Protein AF-A0A2R4WLX4-F1 (afdb_monomer_lite)

Foldseek 3Di:
DDDDDPPPPPPPDPVVLVLLVVLLVLLVVLLVVLPDAADDPRDHDDAPRCLVVLVVSLVSLVVSLVSLVCLVPPVCVPRPCSVVSVVSSVSSVVSSVVSVVVNVVSVVVVVVVVVD

Secondary structure (DSSP, 8-state):
-PPPPPP-----SHHHHHHHHHHHHHHHHHHHHHHS--EETTEE--HHHHHHHHHHHHHHHHHHHHHGGGGGSGGGTT-TTHHHHHHHHHHHHHHHHHHHHHHHHHHHHHHHHHT-

pLDDT: mean 79.03, std 17.11, range [42.31, 98.12]

Radius of gyration: 21.25 Å; chains: 1; bounding box: 59×35×66 Å

Organism: NCBI:txid2051553

Structure (mmCIF, N/CA/C/O backbone):
data_AF-A0A2R4WLX4-F1
#
_entry.id   AF-A0A2R4WLX4-F1
#
loop_
_atom_site.group_PDB
_atom_site.id
_atom_site.type_symbol
_atom_site.label_atom_id
_atom_site.label_alt_id
_atom_site.label_comp_id
_atom_site.label_asym_id
_atom_site.label_entity_id
_atom_site.label_seq_id
_atom_site.pdbx_PDB_ins_code
_atom_site.Cartn_x
_atom_site.Cartn_y
_atom_site.Cartn_z
_atom_site.occupancy
_atom_site.B_iso_or_equiv
_atom_site.auth_seq_id
_atom_site.auth_comp_id
_atom_site.auth_asym_id
_atom_site.auth_atom_id
_atom_site.pdbx_PDB_model_num
ATOM 1 N N . MET A 1 1 ? 30.126 27.664 -44.126 1.00 50.66 1 MET A N 1
ATOM 2 C CA . MET A 1 1 ? 30.089 26.314 -43.521 1.00 50.66 1 MET A CA 1
ATOM 3 C C . MET A 1 1 ? 29.337 26.415 -42.204 1.00 50.66 1 MET A C 1
ATOM 5 O O . MET A 1 1 ? 29.802 27.117 -41.316 1.00 50.66 1 MET A O 1
ATOM 9 N N . ALA A 1 2 ? 28.137 25.837 -42.115 1.00 47.59 2 ALA A N 1
ATOM 10 C CA . ALA A 1 2 ? 27.326 25.883 -40.900 1.00 47.59 2 ALA A CA 1
ATOM 11 C C . ALA A 1 2 ? 27.866 24.875 -39.875 1.00 47.59 2 ALA A C 1
ATOM 13 O O . ALA A 1 2 ? 28.095 23.712 -40.205 1.00 47.59 2 ALA A O 1
ATOM 14 N N . LYS A 1 3 ? 28.091 25.337 -38.642 1.00 42.31 3 LYS A N 1
ATOM 15 C CA . LYS A 1 3 ? 28.440 24.498 -37.490 1.00 42.31 3 LYS A CA 1
ATOM 16 C C . LYS A 1 3 ? 27.286 23.511 -37.260 1.00 42.31 3 LYS A C 1
ATOM 18 O O . LYS A 1 3 ? 26.159 23.985 -37.108 1.00 42.31 3 LYS A O 1
ATOM 23 N N . PRO A 1 4 ? 27.507 22.184 -37.242 1.00 49.03 4 PRO A N 1
ATOM 24 C CA . PRO A 1 4 ? 26.426 21.269 -36.913 1.00 49.03 4 PRO A CA 1
ATOM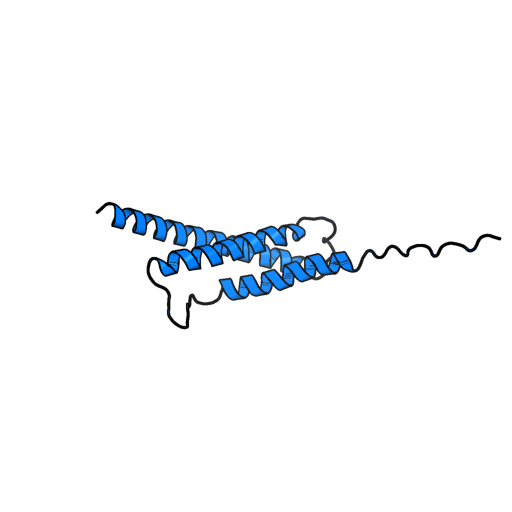 25 C C . PRO A 1 4 ? 25.972 21.567 -35.483 1.00 49.03 4 PRO A C 1
ATOM 27 O O . PRO A 1 4 ? 26.793 21.667 -34.565 1.00 49.03 4 PRO A O 1
ATOM 30 N N . ALA A 1 5 ? 24.665 21.769 -35.309 1.00 53.03 5 ALA A N 1
ATOM 31 C CA . ALA A 1 5 ? 24.063 21.799 -33.987 1.00 53.03 5 ALA A CA 1
ATOM 32 C C . ALA A 1 5 ? 24.426 20.481 -33.287 1.00 53.03 5 ALA A C 1
ATOM 34 O O . ALA A 1 5 ? 24.350 19.429 -33.934 1.00 53.03 5 ALA A O 1
ATOM 35 N N . PRO A 1 6 ? 24.853 20.503 -32.011 1.00 47.94 6 PRO A N 1
ATOM 36 C CA . PRO A 1 6 ? 25.039 19.263 -31.285 1.00 47.94 6 PRO A CA 1
ATOM 37 C C . PRO A 1 6 ? 23.696 18.542 -31.316 1.00 47.94 6 PRO A C 1
ATOM 39 O O . PRO A 1 6 ? 22.684 19.101 -30.889 1.00 47.94 6 PRO A O 1
ATOM 42 N N . ALA A 1 7 ? 23.685 17.337 -31.889 1.00 51.62 7 ALA A N 1
ATOM 43 C CA . ALA A 1 7 ? 22.561 16.435 -31.752 1.00 51.62 7 ALA A CA 1
ATOM 44 C C . ALA A 1 7 ? 22.237 16.408 -30.261 1.00 51.62 7 ALA A C 1
ATOM 46 O O . ALA A 1 7 ? 23.101 16.053 -29.456 1.00 51.62 7 ALA A O 1
ATOM 47 N N . ALA A 1 8 ? 21.042 16.876 -29.897 1.00 51.38 8 ALA A N 1
ATOM 48 C CA . ALA A 1 8 ? 20.504 16.653 -28.575 1.00 51.38 8 ALA A CA 1
ATOM 49 C C . ALA A 1 8 ? 20.491 15.135 -28.41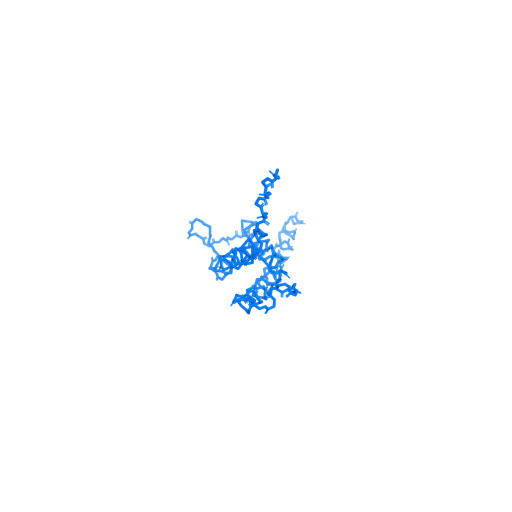8 1.00 51.38 8 ALA A C 1
ATOM 51 O O . ALA A 1 8 ? 19.623 14.456 -28.966 1.00 51.38 8 ALA A O 1
ATOM 52 N N . ALA A 1 9 ? 21.539 14.603 -27.789 1.00 47.62 9 ALA A N 1
ATOM 53 C CA . ALA A 1 9 ? 21.598 13.222 -27.380 1.00 47.62 9 ALA A CA 1
ATOM 54 C C . ALA A 1 9 ? 20.305 13.017 -26.606 1.00 47.62 9 ALA A C 1
ATOM 56 O O . ALA A 1 9 ? 20.074 13.718 -25.621 1.00 47.62 9 ALA A O 1
ATOM 57 N N . ALA A 1 10 ? 19.417 12.185 -27.146 1.00 52.12 10 ALA A N 1
ATOM 58 C CA . ALA A 1 10 ? 18.148 11.884 -26.523 1.00 52.12 10 ALA A CA 1
ATOM 59 C C . ALA A 1 10 ? 18.454 11.467 -25.082 1.00 52.12 10 ALA A C 1
ATOM 61 O O . ALA A 1 10 ? 19.017 10.399 -24.842 1.00 52.12 10 ALA A O 1
ATOM 62 N N . ASP A 1 11 ? 18.153 12.358 -24.139 1.00 48.06 11 ASP A N 1
ATOM 63 C CA . ASP A 1 11 ? 18.486 12.261 -22.716 1.00 48.06 11 ASP A CA 1
ATOM 64 C C . ASP A 1 11 ? 17.537 11.267 -22.017 1.00 48.06 11 ASP A C 1
ATOM 66 O O . ASP A 1 11 ? 16.940 11.532 -20.976 1.00 48.06 11 ASP A O 1
ATOM 70 N N . TRP A 1 12 ? 17.293 10.132 -22.680 1.00 55.25 12 TRP A N 1
ATOM 71 C CA . TRP A 1 12 ? 16.122 9.290 -22.478 1.00 55.25 12 TRP A CA 1
ATOM 72 C C . TRP A 1 12 ? 16.439 7.788 -22.409 1.00 55.25 12 TRP A C 1
ATOM 74 O O . TRP A 1 12 ? 15.959 6.993 -23.209 1.00 55.25 12 TRP A O 1
ATOM 84 N N . PRO A 1 13 ? 17.199 7.340 -21.402 1.00 56.56 13 PRO A N 1
ATOM 85 C CA . PRO A 1 13 ? 16.715 6.160 -20.672 1.00 56.56 13 PRO A CA 1
ATOM 86 C C . PRO A 1 13 ? 16.839 6.272 -19.147 1.00 56.56 13 PRO A C 1
ATOM 88 O O . PRO A 1 13 ? 16.282 5.443 -18.438 1.00 56.56 13 PRO A O 1
ATOM 91 N N . ARG A 1 14 ? 17.535 7.289 -18.619 1.00 51.84 14 ARG A N 1
ATOM 92 C CA . ARG A 1 14 ? 17.805 7.401 -17.172 1.00 51.84 14 ARG A CA 1
ATOM 93 C C . ARG A 1 14 ? 16.555 7.760 -16.364 1.00 51.84 14 ARG A C 1
ATOM 95 O O . ARG A 1 14 ? 16.178 6.996 -15.488 1.00 51.84 14 ARG A O 1
ATOM 102 N N . ARG A 1 15 ? 15.830 8.817 -16.762 1.00 54.12 15 ARG A N 1
ATOM 103 C CA . ARG A 1 15 ? 14.622 9.292 -16.051 1.00 54.12 15 ARG A CA 1
ATOM 104 C C . ARG A 1 15 ? 13.526 8.232 -15.865 1.00 54.12 15 ARG A C 1
ATOM 106 O O . ARG A 1 15 ? 12.792 8.282 -14.891 1.00 54.12 15 ARG A O 1
ATOM 113 N N . LEU A 1 16 ? 13.394 7.280 -16.791 1.00 53.03 16 LEU A N 1
ATOM 114 C CA . LEU A 1 16 ? 12.347 6.250 -16.731 1.00 53.03 16 LEU A CA 1
ATOM 115 C C . LEU A 1 16 ? 12.676 5.097 -15.777 1.00 53.03 16 LEU A C 1
ATOM 117 O O . LEU A 1 16 ? 11.760 4.545 -15.172 1.00 53.03 16 LEU A O 1
ATOM 121 N N . VAL A 1 17 ? 13.954 4.730 -15.652 1.00 57.72 17 VAL A N 1
ATOM 122 C CA . VAL A 1 17 ? 14.411 3.786 -14.618 1.00 57.72 17 VAL A CA 1
ATOM 123 C C . VAL A 1 17 ? 14.163 4.392 -13.237 1.00 57.72 17 VAL A C 1
ATOM 125 O O . VAL A 1 17 ? 13.703 3.699 -12.329 1.00 57.72 17 VAL A O 1
ATOM 128 N N . ASP A 1 18 ? 14.376 5.702 -13.116 1.00 73.25 18 ASP A N 1
ATOM 129 C CA . ASP A 1 18 ? 14.196 6.429 -11.864 1.00 73.25 18 ASP A CA 1
ATOM 130 C C . ASP A 1 18 ? 12.729 6.410 -11.400 1.00 73.25 18 ASP A C 1
ATOM 132 O O . ASP A 1 18 ? 12.472 6.035 -10.262 1.00 73.25 18 ASP A O 1
ATOM 136 N N . ASP A 1 19 ? 11.748 6.675 -12.272 1.00 81.31 19 ASP A N 1
ATOM 137 C CA . ASP A 1 19 ? 10.325 6.732 -11.878 1.00 81.31 19 ASP A CA 1
ATOM 138 C C . ASP A 1 19 ? 9.800 5.426 -11.250 1.00 81.31 19 ASP A C 1
ATOM 140 O O . ASP A 1 19 ? 9.060 5.438 -10.256 1.00 81.31 19 ASP A O 1
ATOM 144 N N . PHE A 1 20 ? 10.148 4.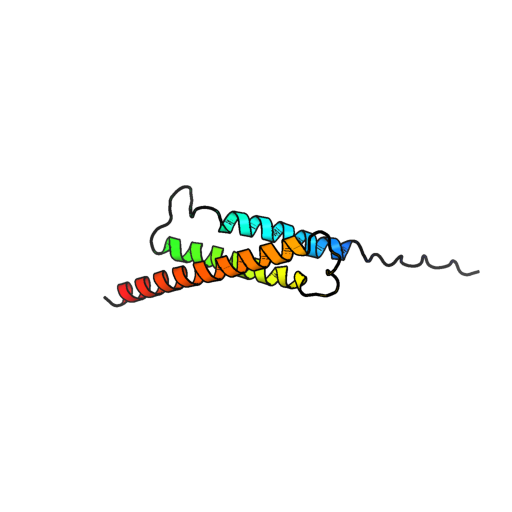276 -11.840 1.00 89.88 20 PHE A N 1
ATOM 145 C CA . PHE A 1 20 ? 9.699 2.982 -11.323 1.00 89.88 20 PHE A CA 1
ATOM 146 C C . PHE A 1 20 ? 10.508 2.555 -10.098 1.00 89.88 20 PHE A C 1
ATOM 148 O O . PHE A 1 20 ? 9.926 2.057 -9.133 1.00 89.88 20 PHE A O 1
ATOM 155 N N . ALA A 1 21 ? 11.817 2.821 -10.076 1.00 91.19 21 ALA A N 1
ATOM 156 C CA . ALA A 1 21 ? 12.629 2.609 -8.884 1.00 91.19 21 ALA A CA 1
ATOM 157 C C . ALA A 1 21 ? 12.137 3.458 -7.699 1.00 91.19 21 ALA A C 1
ATOM 159 O O . ALA A 1 21 ? 11.980 2.937 -6.595 1.00 91.19 21 ALA A O 1
ATOM 160 N N . GLU A 1 22 ? 11.803 4.729 -7.918 1.00 91.56 22 GLU A N 1
ATOM 161 C CA . GLU A 1 22 ? 11.205 5.614 -6.916 1.00 91.56 22 GLU A CA 1
ATOM 162 C C . GLU A 1 22 ? 9.868 5.072 -6.404 1.00 91.56 22 GLU A C 1
ATOM 164 O O . GLU A 1 22 ? 9.622 5.062 -5.194 1.00 91.56 22 GLU A O 1
ATOM 169 N N . ALA A 1 23 ? 9.012 4.574 -7.304 1.00 93.19 23 ALA A N 1
ATOM 170 C CA . ALA A 1 23 ? 7.748 3.950 -6.925 1.00 93.19 23 ALA A CA 1
ATOM 171 C C . ALA A 1 23 ? 7.965 2.705 -6.047 1.00 93.19 23 ALA A C 1
ATOM 173 O O . ALA A 1 23 ? 7.300 2.564 -5.020 1.00 93.19 23 ALA A O 1
ATOM 174 N N . VAL A 1 24 ? 8.926 1.842 -6.396 1.00 95.69 24 VAL A N 1
ATOM 175 C CA . VAL A 1 24 ? 9.292 0.660 -5.598 1.00 95.69 24 VAL A CA 1
ATOM 176 C C . VAL A 1 24 ? 9.852 1.067 -4.231 1.00 95.69 24 VAL A C 1
ATOM 178 O O . VAL A 1 24 ? 9.439 0.517 -3.211 1.00 95.69 24 VAL A O 1
ATOM 181 N N . ILE A 1 25 ? 10.734 2.069 -4.162 1.00 94.88 25 ILE A N 1
ATOM 182 C CA . ILE A 1 25 ? 11.298 2.569 -2.896 1.00 94.88 25 ILE A CA 1
ATOM 183 C C . ILE A 1 25 ? 10.201 3.125 -1.981 1.00 94.88 25 ILE A C 1
ATOM 185 O O . ILE A 1 25 ? 10.185 2.825 -0.783 1.00 94.88 25 ILE A O 1
ATOM 189 N N . ALA A 1 26 ? 9.269 3.906 -2.528 1.00 93.69 26 ALA A N 1
ATOM 190 C CA . ALA A 1 26 ? 8.128 4.415 -1.774 1.00 93.69 26 ALA A CA 1
ATOM 191 C C . ALA A 1 26 ? 7.225 3.271 -1.284 1.00 93.69 26 ALA A C 1
ATOM 193 O O . ALA A 1 26 ? 6.844 3.241 -0.112 1.00 93.69 26 ALA A O 1
ATOM 194 N N . ALA A 1 27 ? 6.944 2.289 -2.143 1.00 95.81 27 ALA A N 1
ATOM 195 C CA . ALA A 1 27 ? 6.127 1.133 -1.797 1.00 95.81 27 ALA A CA 1
ATOM 196 C C . ALA A 1 27 ? 6.762 0.255 -0.709 1.00 95.81 27 ALA A C 1
ATOM 198 O O . ALA A 1 27 ? 6.046 -0.213 0.171 1.00 95.81 27 ALA A O 1
ATOM 199 N N . ARG A 1 28 ? 8.093 0.089 -0.689 1.00 96.06 28 ARG A N 1
ATOM 200 C CA . ARG A 1 28 ? 8.800 -0.609 0.403 1.00 96.06 28 ARG A CA 1
ATOM 201 C C . ARG A 1 28 ? 8.534 0.037 1.762 1.00 96.06 28 ARG A C 1
ATOM 203 O O . ARG A 1 28 ? 8.286 -0.673 2.735 1.00 96.06 28 ARG A O 1
ATOM 210 N N . ARG A 1 29 ? 8.584 1.372 1.833 1.00 93.00 29 ARG A N 1
ATOM 211 C CA . ARG A 1 29 ? 8.313 2.120 3.074 1.00 93.00 29 ARG A CA 1
ATOM 212 C C . ARG A 1 29 ? 6.869 1.921 3.518 1.00 93.00 29 ARG A C 1
ATOM 214 O O . ARG A 1 29 ? 6.637 1.547 4.661 1.00 93.00 29 ARG A O 1
ATOM 221 N N . LEU A 1 30 ? 5.925 2.066 2.589 1.00 93.00 30 LEU A N 1
ATOM 222 C CA . LEU A 1 30 ? 4.503 1.851 2.858 1.00 93.00 30 LEU A CA 1
ATOM 223 C C . LEU A 1 30 ? 4.208 0.415 3.306 1.00 93.00 30 LEU A C 1
ATOM 225 O O . LEU A 1 30 ? 3.465 0.221 4.261 1.00 93.00 30 LEU A O 1
ATOM 229 N N . ALA A 1 31 ? 4.816 -0.590 2.675 1.00 92.69 31 ALA A N 1
ATOM 230 C CA . ALA A 1 31 ? 4.652 -1.990 3.055 1.00 92.69 31 ALA A CA 1
ATOM 231 C C . ALA A 1 31 ? 5.217 -2.258 4.458 1.00 92.69 31 ALA A C 1
ATOM 233 O O . ALA A 1 31 ? 4.555 -2.879 5.289 1.00 92.69 31 ALA A O 1
ATOM 234 N N . ALA A 1 32 ? 6.402 -1.725 4.774 1.00 91.00 32 ALA A N 1
ATOM 235 C CA . ALA A 1 32 ? 6.973 -1.817 6.117 1.00 91.00 32 ALA A CA 1
ATOM 236 C C . ALA A 1 32 ? 6.067 -1.155 7.171 1.00 91.00 32 ALA A C 1
ATOM 238 O O . ALA A 1 32 ? 5.796 -1.746 8.218 1.00 91.00 32 ALA A O 1
ATOM 239 N N . GLU A 1 33 ? 5.535 0.031 6.873 1.00 87.00 33 GLU A N 1
ATOM 240 C CA . GLU A 1 33 ? 4.568 0.715 7.731 1.00 87.00 33 GLU A CA 1
ATOM 241 C C . GLU A 1 33 ? 3.267 -0.079 7.878 1.00 87.00 33 GLU A C 1
ATOM 243 O O . GLU A 1 33 ? 2.703 -0.107 8.968 1.00 87.00 33 GLU A O 1
ATOM 248 N N . ALA A 1 34 ? 2.788 -0.741 6.824 1.00 86.94 34 ALA A N 1
ATOM 249 C CA . ALA A 1 34 ? 1.537 -1.493 6.830 1.00 86.94 34 ALA A CA 1
ATOM 250 C C . ALA A 1 34 ? 1.634 -2.844 7.570 1.00 86.94 34 ALA A C 1
ATOM 252 O O . ALA A 1 34 ? 0.638 -3.289 8.158 1.00 86.94 34 ALA A O 1
ATOM 253 N N . ARG A 1 35 ? 2.828 -3.460 7.590 1.00 85.56 35 ARG A N 1
ATOM 254 C CA . ARG A 1 35 ? 3.177 -4.625 8.430 1.00 85.56 35 ARG A CA 1
ATOM 255 C C . ARG A 1 35 ? 3.330 -4.253 9.901 1.00 85.56 35 ARG A C 1
ATOM 257 O O . ARG A 1 35 ? 3.081 -5.075 10.778 1.00 85.56 35 ARG A O 1
ATOM 264 N N . GLY A 1 36 ? 3.782 -3.028 10.161 1.00 78.00 36 GLY A N 1
ATOM 265 C CA . GLY A 1 36 ? 4.094 -2.563 11.500 1.00 78.00 36 GLY A CA 1
ATOM 266 C C . GLY A 1 36 ? 2.873 -2.557 12.433 1.00 78.00 36 GLY A C 1
ATOM 267 O O . GLY A 1 36 ? 1.751 -2.240 12.005 1.00 78.00 36 GLY A O 1
ATOM 268 N N . PRO A 1 37 ? 3.082 -2.847 13.728 1.00 66.62 37 PRO A N 1
ATOM 269 C CA . PRO A 1 37 ? 2.036 -2.742 14.737 1.00 66.62 37 PRO A CA 1
ATOM 270 C C . PRO A 1 37 ? 1.449 -1.324 14.798 1.00 66.62 37 PRO A C 1
ATOM 272 O O . PRO A 1 37 ? 2.052 -0.339 14.361 1.00 66.62 37 PRO A O 1
ATOM 275 N N . PHE A 1 38 ? 0.220 -1.229 15.296 1.00 65.00 38 PHE A N 1
ATOM 276 C CA . PHE A 1 38 ? -0.549 0.008 15.301 1.00 65.00 38 PHE A CA 1
ATOM 277 C C . PHE A 1 38 ? -0.274 0.814 16.574 1.00 65.00 38 PHE A C 1
ATOM 279 O O . PHE A 1 38 ? -0.784 0.487 17.645 1.00 65.00 38 PHE A O 1
ATOM 286 N N . PHE A 1 39 ? 0.529 1.873 16.455 1.00 59.09 39 PHE A N 1
ATOM 287 C CA . PHE A 1 39 ? 0.871 2.757 17.569 1.00 59.09 39 PHE A CA 1
ATOM 288 C C . PHE A 1 39 ? 0.706 4.230 17.184 1.00 59.09 39 PHE A C 1
ATOM 290 O O . PHE A 1 39 ? 1.144 4.652 16.117 1.00 59.09 39 PHE A O 1
ATOM 297 N N . VAL A 1 40 ? 0.142 5.037 18.086 1.00 56.28 40 VAL A N 1
ATOM 298 C CA . VAL A 1 40 ? 0.225 6.508 18.037 1.00 56.28 40 VAL A CA 1
ATOM 299 C C . VAL A 1 40 ? 0.898 6.970 19.318 1.00 56.28 40 VAL A C 1
ATOM 301 O O . VAL A 1 40 ? 0.450 6.627 20.409 1.00 56.28 40 VAL A O 1
ATOM 304 N N . ALA A 1 41 ? 1.994 7.725 19.188 1.00 56.47 41 ALA A N 1
ATOM 305 C CA . ALA A 1 41 ? 2.798 8.195 20.322 1.00 56.47 41 ALA A CA 1
ATOM 306 C C . ALA A 1 41 ? 3.203 7.068 21.305 1.00 56.47 41 ALA A C 1
ATOM 308 O O . ALA A 1 41 ? 3.186 7.252 22.520 1.00 56.47 41 ALA A O 1
ATOM 309 N N . GLY A 1 42 ? 3.523 5.878 20.779 1.00 56.62 42 GLY A N 1
ATOM 310 C CA . GLY A 1 42 ? 3.940 4.717 21.577 1.00 56.62 42 GLY A CA 1
ATOM 311 C C . GLY A 1 42 ? 2.812 3.983 22.311 1.00 56.62 42 GLY A C 1
ATOM 312 O O . GLY A 1 42 ? 3.099 3.083 23.095 1.00 56.62 42 GLY A O 1
ATOM 313 N N . LYS A 1 43 ? 1.541 4.332 22.070 1.00 55.28 43 LYS A N 1
ATOM 314 C CA . LYS A 1 43 ? 0.378 3.665 22.674 1.00 55.28 43 LYS A CA 1
ATOM 315 C C . LYS A 1 43 ? -0.481 2.970 21.612 1.00 55.28 43 LYS A C 1
ATOM 317 O O . LYS A 1 43 ? -0.619 3.519 20.511 1.00 55.28 43 LYS A O 1
ATOM 322 N N . PRO A 1 44 ? -1.047 1.785 21.907 1.00 61.09 44 PRO A N 1
ATOM 323 C CA . PRO A 1 44 ? -2.046 1.170 21.042 1.00 61.09 44 PRO A CA 1
ATOM 324 C C . PRO A 1 44 ? -3.237 2.122 20.913 1.00 61.09 44 PRO A C 1
ATOM 326 O O . PRO A 1 44 ? -3.643 2.770 21.879 1.00 61.09 44 PRO A O 1
ATOM 3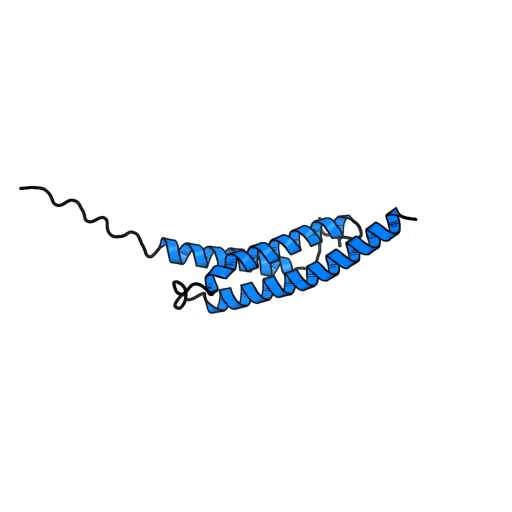29 N N . VAL A 1 45 ? -3.749 2.272 19.697 1.00 64.94 45 VAL A N 1
ATOM 330 C CA . VAL A 1 45 ? -4.829 3.220 19.423 1.00 64.94 45 VAL A CA 1
ATOM 331 C C . VAL A 1 45 ? -6.167 2.512 19.576 1.00 64.94 45 VAL A C 1
ATOM 333 O O . VAL A 1 45 ? -6.417 1.513 18.907 1.00 64.94 45 VAL A O 1
ATOM 336 N N . GLU A 1 46 ? -7.049 3.069 20.398 1.00 62.41 46 GLU A N 1
ATOM 337 C CA . GLU A 1 46 ? -8.402 2.555 20.614 1.00 62.41 46 GLU A CA 1
ATOM 338 C C . GLU A 1 46 ? -9.467 3.550 20.113 1.00 62.41 46 GLU A C 1
ATOM 340 O O . GLU A 1 46 ? -9.212 4.745 19.919 1.00 62.41 46 GLU A O 1
ATOM 345 N N . GLY A 1 47 ? -10.686 3.055 19.880 1.00 62.09 47 GLY A N 1
ATOM 346 C CA . GLY A 1 47 ? -11.862 3.884 19.597 1.00 62.09 47 GLY A CA 1
ATOM 347 C C . GLY A 1 47 ? -11.766 4.752 18.331 1.00 62.09 47 GLY A C 1
ATOM 348 O O . GLY A 1 47 ? -11.307 4.324 17.274 1.00 62.09 47 GLY A O 1
ATOM 349 N N . LEU A 1 48 ? -12.246 5.998 18.408 1.00 57.34 48 LEU A N 1
ATOM 350 C CA . LEU A 1 48 ? -12.388 6.887 17.243 1.00 57.34 48 LEU A CA 1
ATOM 351 C C . LEU A 1 48 ? -11.041 7.327 16.635 1.00 57.34 48 LEU A C 1
ATOM 353 O O . LEU A 1 48 ? -10.939 7.521 15.421 1.00 57.34 48 LEU A O 1
ATOM 357 N N . ALA A 1 49 ? -9.996 7.442 17.463 1.00 64.62 49 ALA A N 1
ATOM 358 C CA . ALA A 1 49 ? -8.637 7.737 17.011 1.00 64.62 49 ALA A CA 1
ATOM 359 C C . ALA A 1 49 ? -8.072 6.597 16.146 1.00 64.62 49 ALA A C 1
ATOM 361 O O . ALA A 1 49 ? -7.349 6.863 15.181 1.00 64.62 49 ALA A O 1
ATOM 362 N N . ALA A 1 50 ? -8.475 5.350 16.428 1.00 71.06 50 ALA A N 1
ATOM 363 C CA . ALA A 1 50 ? -8.114 4.192 15.617 1.00 71.06 50 ALA A CA 1
ATOM 364 C C . ALA A 1 50 ? -8.728 4.301 14.218 1.00 71.06 50 ALA A C 1
ATOM 366 O O . ALA A 1 50 ? -8.040 4.073 13.231 1.00 71.06 50 ALA A O 1
ATOM 367 N N . GLY A 1 51 ? -9.975 4.775 14.108 1.00 74.38 51 GLY A N 1
ATOM 368 C CA . GLY A 1 51 ? -10.646 4.967 12.820 1.00 74.38 51 GLY A CA 1
ATOM 369 C C . GLY A 1 51 ? -9.918 5.934 11.877 1.00 74.38 51 GLY A C 1
ATOM 370 O O . GLY A 1 51 ? -9.745 5.625 10.698 1.00 74.38 51 GLY A O 1
ATOM 371 N N . LYS A 1 52 ? -9.451 7.091 12.371 1.00 79.25 52 LYS A N 1
ATOM 372 C CA . LYS A 1 52 ? -8.710 8.066 11.540 1.00 79.25 52 LYS A CA 1
ATOM 373 C C . LYS A 1 52 ? -7.380 7.495 11.048 1.00 79.25 52 LYS A C 1
ATOM 375 O O . LYS A 1 52 ? -7.048 7.633 9.875 1.00 79.25 52 LYS A O 1
ATOM 380 N N . GLN A 1 53 ? -6.632 6.855 11.939 1.00 79.69 53 GLN A N 1
ATOM 381 C CA . GLN A 1 53 ? -5.316 6.296 11.628 1.00 79.69 53 GLN A CA 1
ATOM 382 C C . GLN A 1 53 ? -5.405 5.091 10.693 1.00 79.69 53 GLN A C 1
ATOM 384 O O . GLN A 1 53 ? -4.635 4.972 9.742 1.00 79.69 53 GLN A O 1
ATOM 389 N N . LEU A 1 54 ? -6.405 4.242 10.907 1.00 83.50 54 LEU A N 1
ATOM 390 C CA . LEU A 1 54 ? -6.686 3.107 10.046 1.00 83.50 54 LEU A CA 1
ATOM 391 C C . LEU A 1 54 ? -7.108 3.578 8.646 1.00 83.50 54 LEU A C 1
ATOM 393 O O . LEU A 1 54 ? -6.633 3.038 7.652 1.00 83.50 54 LEU A O 1
ATOM 397 N N . GLY A 1 55 ? -7.879 4.670 8.557 1.00 86.50 55 GLY A N 1
ATOM 398 C CA . GLY A 1 55 ? -8.170 5.347 7.291 1.00 86.50 55 GLY A CA 1
ATOM 399 C C . GLY A 1 55 ? -6.924 5.891 6.575 1.00 86.50 55 GLY A C 1
ATOM 400 O O . GLY A 1 55 ? -6.808 5.729 5.364 1.00 86.50 55 GLY A O 1
ATOM 401 N N . LEU A 1 56 ? -5.970 6.494 7.296 1.00 88.00 56 LEU A N 1
ATOM 402 C CA . LEU A 1 56 ? -4.710 6.971 6.706 1.00 88.00 56 LEU A CA 1
ATOM 403 C C . LEU A 1 56 ? -3.857 5.820 6.163 1.00 88.00 56 LEU A C 1
ATOM 405 O O . LEU A 1 56 ? -3.378 5.896 5.033 1.00 88.00 56 LEU A O 1
ATOM 409 N N . ARG A 1 57 ? -3.705 4.737 6.934 1.00 88.19 57 ARG A N 1
ATOM 410 C CA . ARG A 1 57 ? -2.937 3.557 6.513 1.00 88.19 57 ARG A CA 1
ATOM 411 C C . ARG A 1 57 ? -3.590 2.859 5.319 1.00 88.19 57 ARG A C 1
ATOM 413 O O . ARG A 1 57 ? -2.894 2.504 4.372 1.00 88.19 57 ARG A O 1
ATOM 420 N N . MET A 1 58 ? -4.917 2.738 5.327 1.00 91.31 58 MET A N 1
ATOM 421 C CA . MET A 1 58 ? -5.697 2.232 4.197 1.00 91.31 58 MET A CA 1
ATOM 422 C C . MET A 1 58 ? -5.444 3.074 2.935 1.00 91.31 58 MET A C 1
ATOM 424 O O . MET A 1 58 ? -5.113 2.522 1.888 1.00 91.31 58 MET A O 1
ATOM 428 N N . SER A 1 59 ? -5.511 4.406 3.035 1.00 92.31 59 SER A N 1
ATOM 429 C CA . SER A 1 59 ? -5.202 5.307 1.914 1.00 92.31 59 SER A CA 1
ATOM 430 C C . SER A 1 59 ? -3.758 5.174 1.422 1.00 92.31 59 SER A C 1
ATOM 432 O O . SER A 1 59 ? -3.527 5.191 0.216 1.00 92.31 59 SER A O 1
ATOM 434 N N . GLY A 1 60 ? -2.791 5.004 2.330 1.00 93.19 60 GLY A N 1
ATOM 435 C CA . GLY A 1 60 ? -1.390 4.756 1.979 1.00 93.19 60 GLY A CA 1
ATOM 436 C C . GLY A 1 60 ? -1.206 3.458 1.190 1.00 93.19 60 GLY A C 1
ATOM 437 O O . GLY A 1 60 ? -0.535 3.457 0.159 1.00 93.19 60 GLY A O 1
ATOM 438 N N . CYS A 1 61 ? -1.867 2.378 1.616 1.00 94.19 61 CYS A N 1
ATOM 439 C CA . CYS A 1 61 ? -1.849 1.094 0.912 1.00 94.19 61 CYS A CA 1
ATOM 440 C C . CYS A 1 61 ? -2.463 1.213 -0.492 1.00 94.19 61 CYS A C 1
ATOM 442 O O . CYS A 1 61 ? -1.822 0.842 -1.474 1.00 94.19 61 CYS A O 1
ATOM 444 N N . ALA A 1 62 ? -3.651 1.817 -0.603 1.00 95.25 62 ALA A N 1
ATOM 445 C CA . ALA A 1 62 ? -4.314 2.037 -1.889 1.00 95.25 62 ALA A CA 1
ATOM 446 C C . ALA A 1 62 ? -3.472 2.907 -2.837 1.00 95.25 62 ALA A C 1
ATOM 448 O O . ALA A 1 62 ? -3.291 2.563 -4.003 1.00 95.25 62 ALA A O 1
ATOM 449 N N . GLY A 1 63 ? -2.924 4.020 -2.338 1.00 94.00 63 GLY A N 1
ATOM 450 C CA . GLY A 1 63 ? -2.087 4.926 -3.124 1.00 94.00 63 GLY A CA 1
ATOM 451 C C . GLY A 1 63 ? -0.788 4.272 -3.597 1.00 94.00 63 GLY A C 1
ATOM 452 O O . GLY A 1 63 ? -0.405 4.434 -4.756 1.00 94.00 63 GLY A O 1
ATOM 453 N N . GLY A 1 64 ? -0.133 3.492 -2.731 1.00 93.88 64 GLY A N 1
ATOM 454 C CA . GLY A 1 64 ? 1.072 2.740 -3.081 1.00 93.88 64 GLY A CA 1
ATOM 455 C C . GLY A 1 64 ? 0.809 1.657 -4.130 1.00 93.88 64 GLY A C 1
ATOM 456 O O . GLY A 1 64 ? 1.514 1.602 -5.138 1.00 93.88 64 GLY A O 1
ATOM 457 N N . ALA A 1 65 ? -0.248 0.856 -3.954 1.00 95.12 65 ALA A N 1
ATOM 458 C CA . ALA A 1 65 ? -0.652 -0.159 -4.927 1.00 95.12 65 ALA A CA 1
ATOM 459 C C . ALA A 1 65 ? -1.038 0.462 -6.283 1.00 95.12 65 ALA A C 1
ATOM 461 O O . ALA A 1 65 ? -0.630 -0.033 -7.336 1.00 95.12 65 ALA A O 1
ATOM 462 N N . ALA A 1 66 ? -1.769 1.582 -6.270 1.00 94.19 66 ALA A N 1
ATOM 463 C CA . ALA A 1 66 ? -2.138 2.314 -7.479 1.00 94.19 66 ALA A CA 1
ATOM 464 C C . ALA A 1 66 ? -0.910 2.877 -8.205 1.00 94.19 66 ALA A C 1
ATOM 466 O O . ALA A 1 66 ? -0.826 2.779 -9.426 1.00 94.19 66 ALA A O 1
ATOM 467 N N . ARG A 1 67 ? 0.076 3.417 -7.478 1.00 92.00 67 ARG A N 1
ATOM 468 C CA . ARG A 1 67 ? 1.319 3.921 -8.084 1.00 92.00 67 ARG A CA 1
ATOM 469 C C . ARG A 1 67 ? 2.144 2.803 -8.721 1.00 92.00 67 ARG A C 1
ATOM 471 O O . ARG A 1 67 ? 2.785 3.033 -9.740 1.00 92.00 67 ARG A O 1
ATOM 478 N N . LEU A 1 68 ? 2.083 1.590 -8.178 1.00 95.62 68 LEU A N 1
ATOM 479 C CA . LEU A 1 68 ? 2.722 0.415 -8.768 1.00 95.62 68 LEU A CA 1
ATOM 480 C C . LEU A 1 68 ? 1.947 -0.194 -9.945 1.00 95.62 68 LEU A C 1
ATOM 482 O O . LEU A 1 68 ? 2.391 -1.202 -10.480 1.00 95.62 68 LEU A O 1
ATOM 486 N N . ILE A 1 69 ? 0.864 0.423 -10.439 1.00 93.31 69 ILE A N 1
ATOM 487 C CA . ILE A 1 69 ? 0.244 0.015 -11.717 1.00 93.31 69 ILE A CA 1
ATOM 488 C C . ILE A 1 69 ? 1.245 0.022 -12.882 1.00 93.31 69 ILE A C 1
ATOM 490 O O . ILE A 1 69 ? 1.055 -0.671 -13.872 1.00 93.31 69 ILE A O 1
ATOM 494 N N . LEU A 1 70 ? 2.353 0.754 -12.737 1.00 89.38 70 LEU A N 1
ATOM 495 C CA . LEU A 1 70 ? 3.481 0.758 -13.662 1.00 89.38 70 LEU A CA 1
ATOM 496 C C . LEU A 1 70 ? 3.970 -0.653 -14.026 1.00 89.38 70 LEU A C 1
ATOM 498 O O . LEU A 1 70 ? 4.369 -0.849 -15.166 1.00 89.38 70 LEU A O 1
ATOM 502 N N . VAL A 1 71 ? 3.863 -1.645 -13.136 1.00 94.12 71 VAL A N 1
ATOM 503 C CA . VAL A 1 71 ? 4.257 -3.039 -13.429 1.00 94.12 71 VAL A CA 1
ATOM 504 C C . VAL A 1 71 ? 3.514 -3.650 -14.621 1.00 94.12 71 VAL A C 1
ATOM 506 O O . VAL A 1 71 ? 4.011 -4.585 -15.236 1.00 94.12 71 VAL A O 1
ATOM 509 N N . THR A 1 72 ? 2.331 -3.137 -14.973 1.00 93.06 72 THR A N 1
ATOM 510 C CA . THR A 1 72 ? 1.551 -3.637 -16.116 1.00 93.06 72 THR A CA 1
ATOM 511 C C . THR A 1 72 ? 1.943 -2.972 -17.432 1.00 93.06 72 THR A C 1
ATOM 513 O O . THR A 1 72 ? 1.405 -3.315 -18.483 1.00 93.06 72 THR A O 1
ATOM 516 N N . HIS A 1 73 ? 2.811 -1.962 -17.396 1.00 90.75 73 HIS A N 1
ATOM 517 C CA . HIS A 1 73 ? 3.178 -1.206 -18.581 1.00 90.75 73 HIS A CA 1
ATOM 518 C C . HIS A 1 73 ? 4.344 -1.905 -19.311 1.00 90.75 73 HIS A C 1
ATOM 520 O O . HIS A 1 73 ? 5.412 -2.056 -18.716 1.00 90.75 73 HIS A O 1
ATOM 526 N N . PRO A 1 74 ? 4.224 -2.228 -20.619 1.00 89.94 74 PRO A N 1
ATOM 527 C CA . PRO A 1 74 ? 5.240 -2.992 -21.362 1.00 89.94 74 PRO A CA 1
ATOM 528 C C . PRO A 1 74 ? 6.662 -2.420 -21.283 1.00 89.94 74 PRO A C 1
ATOM 530 O O . PRO A 1 74 ? 7.633 -3.161 -21.230 1.00 89.94 74 PRO A O 1
ATOM 533 N N . LYS A 1 75 ? 6.789 -1.089 -21.206 1.00 85.56 75 LYS A N 1
ATOM 534 C CA . LYS A 1 75 ? 8.073 -0.381 -21.035 1.00 85.56 75 LYS A CA 1
ATOM 535 C C . LYS A 1 75 ? 8.924 -0.814 -19.827 1.00 85.56 75 LYS A C 1
ATOM 537 O O . LYS A 1 75 ? 10.102 -0.486 -19.805 1.00 85.56 75 LYS A O 1
ATOM 542 N N . PHE A 1 76 ? 8.345 -1.477 -18.824 1.00 87.62 76 PHE A N 1
ATOM 543 C CA . PHE A 1 76 ? 9.066 -1.953 -17.638 1.00 87.62 76 PHE A CA 1
ATOM 544 C C . PHE A 1 76 ? 9.251 -3.475 -17.606 1.00 87.62 76 PHE A C 1
ATOM 546 O O . PHE A 1 76 ? 9.717 -3.988 -16.594 1.00 87.62 76 PHE A O 1
ATOM 553 N N . ALA A 1 77 ? 8.913 -4.187 -18.688 1.00 88.88 77 ALA A N 1
ATOM 554 C CA . ALA A 1 77 ? 8.988 -5.648 -18.752 1.00 88.88 77 ALA A CA 1
ATOM 555 C C . ALA A 1 77 ? 10.385 -6.202 -18.406 1.00 88.88 77 ALA A C 1
ATOM 557 O O . ALA A 1 77 ? 10.486 -7.235 -17.756 1.00 88.88 77 ALA A O 1
ATOM 558 N N . ASP A 1 78 ? 11.447 -5.472 -18.760 1.00 88.19 78 ASP A N 1
ATOM 559 C CA . ASP A 1 78 ? 12.838 -5.867 -18.498 1.00 88.19 78 ASP A CA 1
ATOM 560 C C . ASP A 1 78 ? 13.458 -5.139 -17.287 1.00 88.19 78 ASP A C 1
ATOM 562 O O . ASP A 1 78 ? 14.675 -5.150 -17.092 1.00 88.19 78 ASP A O 1
ATOM 566 N N . HIS A 1 79 ? 12.653 -4.445 -16.470 1.00 88.25 79 HIS A N 1
ATOM 567 C CA . HIS A 1 79 ? 13.178 -3.683 -15.339 1.00 88.25 79 HIS A CA 1
ATOM 568 C C . HIS A 1 79 ? 13.631 -4.624 -14.203 1.00 88.25 79 HIS A C 1
ATOM 570 O O . HIS A 1 79 ? 12.848 -5.470 -13.770 1.00 88.25 79 HIS A O 1
ATOM 576 N N . PRO A 1 80 ? 14.828 -4.439 -13.606 1.00 91.81 80 PRO A N 1
ATOM 577 C CA . PRO A 1 80 ? 15.363 -5.347 -12.577 1.00 91.81 80 PRO A CA 1
ATOM 578 C C . PRO A 1 80 ? 14.503 -5.444 -11.305 1.00 91.81 80 PRO A C 1
ATOM 580 O O . PRO A 1 80 ? 14.600 -6.407 -10.554 1.00 91.81 80 PRO A O 1
ATOM 583 N N . LEU A 1 81 ? 13.666 -4.435 -11.055 1.00 94.00 81 LEU A N 1
ATOM 584 C CA . LEU A 1 81 ? 12.733 -4.383 -9.922 1.00 94.00 81 LEU A CA 1
ATOM 585 C C . LEU A 1 81 ? 11.296 -4.805 -10.274 1.00 94.00 81 LEU A C 1
ATOM 587 O O . LEU A 1 81 ? 10.410 -4.606 -9.448 1.00 94.00 81 LEU A O 1
ATOM 591 N N . LEU A 1 82 ? 11.021 -5.317 -11.481 1.00 94.31 82 LEU A N 1
ATOM 592 C CA . LEU A 1 82 ? 9.648 -5.606 -11.918 1.00 94.31 82 LEU A CA 1
ATOM 593 C C . LEU A 1 82 ? 8.946 -6.596 -10.982 1.00 94.31 82 LEU A C 1
ATOM 595 O O . LEU A 1 82 ? 7.894 -6.273 -10.434 1.00 94.31 82 LEU A O 1
ATOM 599 N N . GLU A 1 83 ? 9.569 -7.750 -10.742 1.00 96.44 83 GLU A N 1
ATOM 600 C CA . GLU A 1 83 ? 9.055 -8.793 -9.844 1.00 96.44 83 GLU A CA 1
ATOM 601 C C . GLU A 1 83 ? 8.795 -8.261 -8.433 1.00 96.44 83 GLU A C 1
ATOM 603 O O . GLU A 1 83 ? 7.770 -8.532 -7.804 1.00 96.44 83 GLU A O 1
ATOM 608 N N . GLU A 1 84 ? 9.706 -7.428 -7.931 1.00 97.00 84 GLU A N 1
ATOM 609 C CA . GLU A 1 84 ? 9.522 -6.802 -6.632 1.00 97.00 84 GLU A CA 1
ATOM 610 C C . GLU A 1 84 ? 8.344 -5.823 -6.626 1.00 97.00 84 GLU A C 1
ATOM 612 O 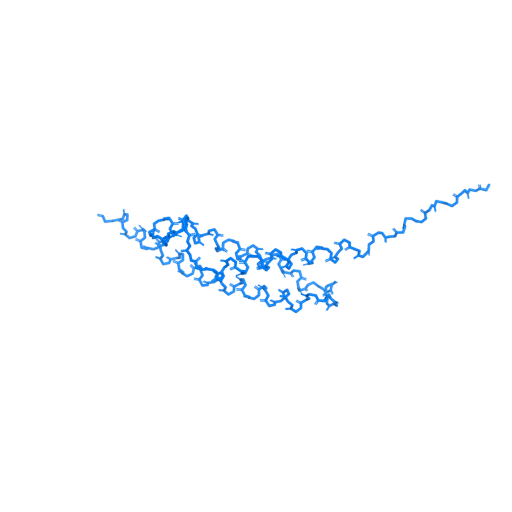O . GLU A 1 84 ? 7.574 -5.806 -5.665 1.00 97.00 84 GLU A O 1
ATOM 617 N N . GLY A 1 85 ? 8.191 -5.026 -7.684 1.00 96.81 85 GLY A N 1
ATOM 618 C CA . GLY A 1 85 ? 7.060 -4.123 -7.854 1.00 96.81 85 GLY A CA 1
ATOM 619 C C . GLY A 1 85 ? 5.729 -4.870 -7.903 1.00 96.81 85 GLY A C 1
ATOM 620 O O . GLY A 1 85 ? 4.772 -4.425 -7.274 1.00 96.81 85 GLY A O 1
ATOM 621 N N . ILE A 1 86 ? 5.663 -6.016 -8.590 1.00 97.88 86 ILE A N 1
ATOM 622 C CA . ILE A 1 86 ? 4.463 -6.868 -8.641 1.00 97.88 86 ILE A CA 1
ATOM 623 C C . ILE A 1 86 ? 4.112 -7.338 -7.229 1.00 97.88 86 ILE A C 1
ATOM 625 O O . ILE A 1 86 ? 3.014 -7.062 -6.743 1.00 97.88 86 ILE A O 1
ATOM 629 N N . ARG A 1 87 ? 5.080 -7.932 -6.525 1.00 98.12 87 ARG A N 1
ATOM 630 C CA . ARG A 1 87 ? 4.891 -8.420 -5.154 1.00 98.12 87 ARG A CA 1
ATOM 631 C C . ARG A 1 87 ? 4.455 -7.314 -4.189 1.00 98.12 87 ARG A C 1
ATOM 633 O O . ARG A 1 87 ? 3.539 -7.512 -3.398 1.00 98.12 87 ARG A O 1
ATOM 640 N N . LEU A 1 88 ? 5.091 -6.141 -4.242 1.00 97.88 88 LEU A N 1
ATOM 641 C CA . LEU A 1 88 ? 4.728 -5.005 -3.385 1.00 97.88 88 LEU A CA 1
ATOM 642 C C . LEU A 1 88 ? 3.328 -4.475 -3.703 1.00 97.88 88 LEU A C 1
ATOM 644 O O . LEU A 1 88 ? 2.604 -4.083 -2.790 1.00 97.88 88 LEU A O 1
ATOM 648 N N . ARG A 1 89 ? 2.930 -4.463 -4.980 1.00 97.56 89 ARG A N 1
ATOM 649 C CA . ARG A 1 89 ? 1.583 -4.054 -5.385 1.00 97.56 89 ARG A CA 1
ATOM 650 C C . ARG A 1 89 ? 0.531 -4.994 -4.811 1.00 97.56 89 ARG A C 1
ATOM 652 O O . ARG A 1 89 ? -0.456 -4.516 -4.260 1.00 97.56 89 ARG A O 1
ATOM 659 N N . GLU A 1 90 ? 0.744 -6.299 -4.940 1.00 97.44 90 GLU A N 1
ATOM 660 C CA . GLU A 1 90 ? -0.156 -7.324 -4.404 1.00 97.44 90 GLU A CA 1
ATOM 661 C C . GLU A 1 90 ? -0.258 -7.244 -2.882 1.00 97.44 90 GLU A C 1
ATOM 663 O O . GLU A 1 90 ? -1.359 -7.230 -2.338 1.00 97.44 90 GLU A O 1
ATOM 668 N N . GLU A 1 91 ? 0.875 -7.101 -2.196 1.00 96.88 91 GLU A N 1
ATOM 669 C CA . GLU A 1 91 ? 0.912 -6.971 -0.741 1.00 96.88 91 GLU A CA 1
ATOM 670 C C . GLU A 1 91 ? 0.138 -5.739 -0.252 1.00 96.88 91 GLU A C 1
ATOM 672 O O . GLU A 1 91 ? -0.692 -5.835 0.655 1.00 96.88 91 GLU A O 1
ATOM 677 N N . LEU A 1 92 ? 0.377 -4.574 -0.862 1.00 96.38 92 LEU A N 1
ATOM 678 C CA . LEU A 1 92 ? -0.319 -3.339 -0.501 1.00 96.38 92 LEU A CA 1
ATOM 679 C C . LEU A 1 92 ? -1.818 -3.420 -0.814 1.00 96.38 92 LEU A C 1
ATOM 681 O O . LEU A 1 92 ? -2.627 -2.912 -0.038 1.00 96.38 92 LEU A O 1
ATOM 685 N N . GLN A 1 93 ? -2.201 -4.079 -1.910 1.00 96.88 93 GLN A N 1
ATOM 686 C CA . GLN A 1 93 ? -3.604 -4.303 -2.258 1.00 96.88 93 GLN A CA 1
ATOM 687 C C . GLN A 1 93 ? -4.300 -5.210 -1.235 1.00 96.88 93 GLN A C 1
ATOM 689 O O . GLN A 1 93 ? -5.349 -4.839 -0.710 1.00 96.88 93 GLN A O 1
ATOM 694 N N . ALA A 1 94 ? -3.698 -6.352 -0.893 1.00 95.31 94 ALA A N 1
ATOM 695 C CA . ALA A 1 94 ? -4.237 -7.264 0.113 1.00 95.31 94 ALA A CA 1
ATOM 696 C C . ALA A 1 94 ? -4.399 -6.556 1.466 1.00 95.31 94 ALA A C 1
ATOM 698 O O . ALA A 1 94 ? -5.450 -6.623 2.107 1.00 95.31 94 ALA A O 1
ATOM 699 N N . ARG A 1 95 ? -3.392 -5.771 1.865 1.00 93.19 95 ARG A N 1
ATOM 700 C CA . ARG A 1 95 ? -3.435 -5.038 3.129 1.00 93.19 95 ARG A CA 1
ATOM 701 C C . ARG A 1 95 ? -4.483 -3.927 3.136 1.00 93.19 95 ARG A C 1
ATOM 703 O O . ARG A 1 95 ? -5.116 -3.689 4.162 1.00 93.19 95 ARG A O 1
ATOM 710 N N . PHE A 1 96 ? -4.701 -3.257 2.005 1.00 94.62 96 PHE A N 1
ATOM 711 C CA . PHE A 1 96 ? -5.805 -2.311 1.849 1.00 94.62 96 PHE A CA 1
ATOM 712 C C . PHE A 1 96 ? -7.163 -2.988 2.077 1.00 94.62 96 PHE A C 1
ATOM 714 O O . PHE A 1 96 ? -8.001 -2.433 2.787 1.00 94.62 96 PHE A O 1
ATOM 721 N N . GLU A 1 97 ? -7.377 -4.173 1.508 1.00 94.38 97 GLU A N 1
ATOM 722 C CA . GLU A 1 97 ? -8.641 -4.907 1.623 1.00 94.38 97 GLU A CA 1
ATOM 723 C C . GLU A 1 97 ? -8.926 -5.342 3.065 1.00 94.38 97 GLU A C 1
ATOM 725 O O . GLU A 1 97 ? -10.038 -5.134 3.559 1.00 94.38 97 GLU A O 1
ATOM 730 N N . GLU A 1 98 ? -7.913 -5.844 3.774 1.00 90.56 98 GLU A N 1
ATOM 731 C CA . GLU A 1 98 ? -7.999 -6.160 5.205 1.00 90.56 98 GLU A CA 1
ATOM 732 C C . GLU A 1 98 ? -8.386 -4.925 6.033 1.00 90.56 98 GLU A C 1
ATOM 734 O O . GLU A 1 98 ? -9.379 -4.930 6.769 1.00 90.56 98 GLU A O 1
ATOM 739 N N . LEU A 1 99 ? -7.655 -3.819 5.851 1.00 88.12 99 LEU A N 1
ATOM 740 C CA . LEU A 1 99 ? -7.913 -2.571 6.570 1.00 88.12 99 LEU A CA 1
ATOM 741 C C . LEU A 1 99 ? -9.293 -1.996 6.229 1.00 88.12 99 LEU A C 1
ATOM 743 O O . LEU A 1 99 ? -9.961 -1.434 7.093 1.00 88.12 99 LEU A O 1
ATOM 747 N N . LEU A 1 100 ? -9.774 -2.149 4.997 1.00 89.38 100 LEU A N 1
ATOM 748 C CA . LEU A 1 100 ? -11.105 -1.689 4.607 1.00 89.38 100 LEU A CA 1
ATOM 749 C C . LEU A 1 100 ? -12.214 -2.436 5.364 1.00 89.38 100 LEU A C 1
ATOM 751 O O . LEU A 1 100 ? -13.218 -1.822 5.748 1.00 89.38 100 LEU A O 1
ATOM 755 N N . VAL A 1 101 ? -12.049 -3.740 5.603 1.00 88.12 101 VAL A N 1
ATOM 756 C CA . VAL A 1 101 ? -12.986 -4.539 6.410 1.00 88.12 101 VAL A CA 1
ATOM 757 C C . VAL A 1 101 ? -13.010 -4.037 7.854 1.00 88.12 101 VAL A C 1
ATOM 759 O O . VAL A 1 101 ? -14.092 -3.754 8.384 1.00 88.12 101 VAL A O 1
ATOM 762 N N . GLU A 1 102 ? -11.839 -3.847 8.463 1.00 84.50 102 GLU A N 1
ATOM 763 C CA . GLU A 1 102 ? -11.705 -3.313 9.824 1.00 84.50 102 GLU A CA 1
ATOM 764 C C . GLU A 1 102 ? -12.304 -1.901 9.946 1.00 84.50 102 GLU A C 1
ATOM 766 O O . GLU A 1 102 ? -13.102 -1.624 10.849 1.00 84.50 102 GLU A O 1
ATOM 771 N N . TYR A 1 103 ? -12.016 -1.020 8.982 1.00 83.56 103 TYR A N 1
ATOM 772 C CA . TYR A 1 103 ? -12.551 0.342 8.928 1.00 83.56 103 TYR A CA 1
ATOM 773 C C . TYR A 1 103 ? -14.080 0.354 8.897 1.00 83.56 103 TYR A C 1
ATOM 775 O O . TYR A 1 103 ? -14.732 1.107 9.629 1.00 83.56 103 TYR A O 1
ATOM 783 N N . ARG A 1 104 ? -14.675 -0.498 8.054 1.00 84.88 104 ARG A N 1
ATOM 784 C CA . ARG A 1 104 ? -16.132 -0.636 7.929 1.00 84.88 104 ARG A CA 1
ATOM 785 C C . ARG A 1 104 ? -16.760 -1.200 9.202 1.00 84.88 104 ARG A C 1
ATOM 787 O O . ARG A 1 104 ? -17.877 -0.8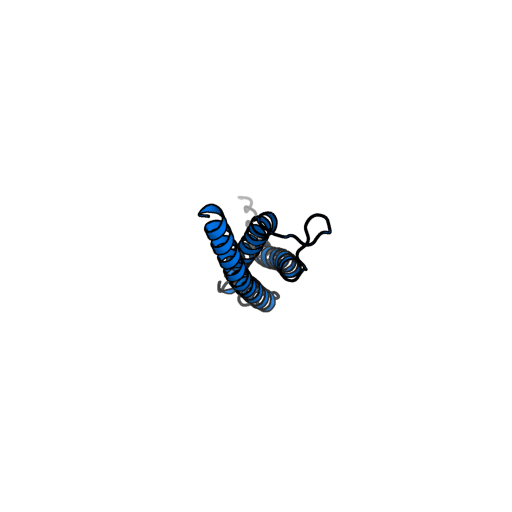08 9.545 1.00 84.88 104 ARG A O 1
ATOM 794 N N . ALA A 1 105 ? -16.085 -2.107 9.907 1.00 83.56 105 ALA A N 1
ATOM 795 C CA . ALA A 1 105 ? -16.548 -2.613 11.198 1.00 83.56 105 ALA A CA 1
ATOM 796 C C . ALA A 1 105 ? -16.588 -1.495 12.256 1.00 83.56 105 ALA A C 1
ATOM 798 O O . ALA A 1 105 ? -17.641 -1.270 12.859 1.00 83.56 105 ALA A O 1
ATOM 799 N N . LEU A 1 106 ? -15.500 -0.729 12.389 1.00 77.38 106 LEU A N 1
ATOM 800 C CA . LEU A 1 106 ? -15.406 0.428 13.290 1.00 77.38 106 LEU A CA 1
ATOM 801 C C . LEU A 1 106 ? -16.469 1.493 12.984 1.00 77.38 106 LEU A C 1
ATOM 803 O O . LEU A 1 106 ? -17.181 1.944 13.881 1.00 77.38 106 LEU A O 1
ATOM 807 N N . ARG A 1 107 ? -16.636 1.867 11.707 1.00 76.31 107 ARG A N 1
ATOM 808 C CA . ARG A 1 107 ? -17.668 2.826 11.268 1.00 76.31 107 ARG A CA 1
ATOM 809 C C . ARG A 1 107 ? -19.077 2.380 11.663 1.00 76.31 107 ARG A C 1
ATOM 811 O O . ARG A 1 107 ? -19.846 3.199 12.157 1.00 76.31 107 ARG A O 1
ATOM 818 N N . ARG A 1 108 ? -19.423 1.100 11.472 1.00 78.06 108 ARG A N 1
ATOM 819 C CA . ARG A 1 108 ? -20.745 0.558 11.848 1.00 78.06 108 ARG A CA 1
ATOM 820 C C . ARG A 1 108 ? -20.987 0.615 13.356 1.00 78.06 108 ARG A C 1
ATOM 822 O O . ARG A 1 108 ? -22.088 0.967 13.774 1.00 78.06 108 ARG A O 1
ATOM 829 N N . GLN A 1 109 ? -19.976 0.303 14.165 1.00 72.19 109 GLN A N 1
ATOM 830 C CA . GLN A 1 109 ? -20.069 0.403 15.625 1.00 72.19 109 GLN A CA 1
ATOM 831 C C . GLN A 1 109 ? -20.266 1.852 16.083 1.00 72.19 109 GLN A C 1
ATOM 833 O O . GLN A 1 109 ? -21.166 2.118 16.875 1.00 72.19 109 GLN A O 1
ATOM 838 N N . ALA A 1 110 ? -19.494 2.793 15.532 1.00 69.25 110 ALA A N 1
ATOM 839 C CA . ALA A 1 110 ? -19.614 4.214 15.859 1.00 69.25 110 ALA A CA 1
ATOM 840 C C . ALA A 1 110 ? -20.999 4.783 15.506 1.00 69.25 110 ALA A C 1
ATOM 842 O O . ALA A 1 110 ? -21.587 5.507 16.305 1.00 69.25 110 ALA A O 1
ATOM 843 N N . VAL A 1 111 ? -21.559 4.407 14.346 1.00 64.75 111 VAL A N 1
ATOM 844 C CA . VAL A 1 111 ? -22.941 4.769 13.991 1.00 64.75 111 VAL A CA 1
ATOM 845 C C . VAL A 1 111 ? -23.910 4.204 15.029 1.00 64.75 111 VAL A C 1
ATOM 847 O O . VAL A 1 111 ? -24.723 4.949 15.552 1.00 64.75 111 VAL A O 1
ATOM 850 N N . ARG A 1 112 ? -23.800 2.927 15.407 1.00 61.28 112 ARG A N 1
ATOM 851 C CA . ARG A 1 112 ? -24.722 2.304 16.372 1.00 61.28 112 ARG A CA 1
ATOM 852 C C . ARG A 1 112 ? -24.722 2.970 17.756 1.00 61.28 112 ARG A C 1
ATOM 854 O O . ARG A 1 112 ? -25.754 2.942 18.417 1.00 61.28 112 ARG A O 1
ATOM 861 N N . ILE A 1 113 ? -23.600 3.550 18.183 1.00 59.97 113 ILE A N 1
ATOM 862 C CA . ILE A 1 113 ? -23.493 4.287 19.453 1.00 59.97 113 ILE A CA 1
ATOM 863 C C . ILE A 1 113 ? -24.196 5.650 19.365 1.00 59.97 113 ILE A C 1
ATOM 865 O O . ILE A 1 113 ? -24.882 6.020 20.304 1.00 59.97 113 ILE A O 1
ATOM 869 N N . ASN A 1 114 ? -24.099 6.359 18.236 1.00 59.59 114 ASN A N 1
ATOM 870 C CA . ASN A 1 114 ? -24.705 7.690 18.068 1.00 59.59 114 ASN A CA 1
ATOM 871 C C . ASN A 1 114 ? -26.243 7.699 17.937 1.00 59.59 114 ASN A C 1
ATOM 873 O O . ASN A 1 114 ? -26.837 8.771 17.965 1.00 59.59 114 ASN A O 1
ATOM 877 N N . TRP A 1 115 ? -26.882 6.541 17.749 1.00 50.19 115 TRP A N 1
ATOM 878 C CA . TRP A 1 115 ? -28.346 6.409 17.647 1.00 50.19 115 TRP A CA 1
ATOM 879 C C . TRP A 1 115 ? -28.999 5.834 18.921 1.00 50.19 115 TRP A C 1
ATOM 881 O O . TRP A 1 115 ? -30.194 5.539 18.903 1.00 50.19 115 TRP A O 1
ATOM 891 N N . ARG A 1 116 ? -28.228 5.629 19.997 1.00 47.12 116 ARG A N 1
ATOM 892 C CA . ARG A 1 116 ? -28.714 5.237 21.329 1.00 47.12 116 ARG A CA 1
ATOM 893 C C . ARG A 1 116 ? -28.683 6.427 22.273 1.00 47.12 116 ARG A C 1
ATOM 895 O O . ARG A 1 116 ? -29.595 6.477 23.122 1.00 47.12 116 ARG A O 1
#

Sequence (116 aa):
MAKPAPAAAADWPRRLVDDFAEAVIAARRLAAEARGPFFVAGKPVEGLAAGKQLGLRMSGCAGGAARLILVTHPKFADHPLLEEGIRLREELQARFEELLVEYRALRRQAVRINWR